Protein AF-A0A937KK72-F1 (afdb_monomer)

Sequence (66 aa):
MTSQLLTPPGDPDMTAMAYEAMPFTELLGVVIDHCDDHTLTGRVAWGSTMCTVNGNLHGGFLMAVA

Foldseek 3Di:
DDPDPDDDQADPVVQVVCCVVPVVCVVQQWGWRDDDPPDTDTDGDQDQVQADPPSHGDPVSVVVVD

pLDDT: mean 87.14, std 14.83, range [37.44, 97.38]

Structure (mmCIF, N/CA/C/O backbone):
data_AF-A0A937KK72-F1
#
_entry.id   AF-A0A937KK72-F1
#
loop_
_atom_site.group_PDB
_atom_site.id
_atom_site.type_symbol
_atom_site.label_atom_id
_atom_site.label_alt_id
_atom_site.label_comp_id
_atom_site.label_asym_id
_atom_site.label_entity_id
_atom_site.label_seq_id
_atom_site.pdbx_PDB_ins_code
_atom_site.Cartn_x
_atom_site.Cartn_y
_atom_site.Cartn_z
_atom_site.occupancy
_atom_site.B_iso_or_equiv
_atom_site.auth_seq_id
_atom_site.auth_comp_id
_atom_site.auth_asym_id
_atom_site.auth_atom_id
_atom_s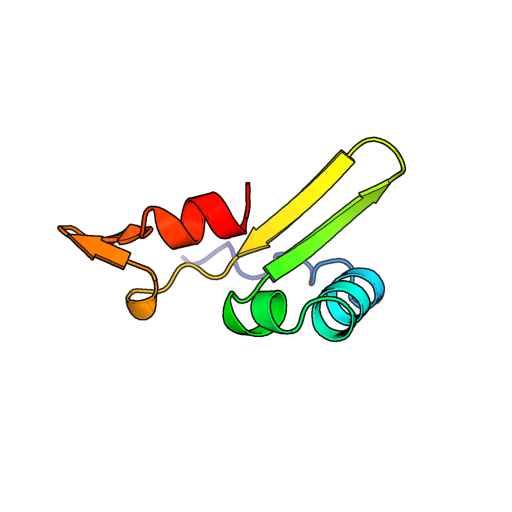ite.pdbx_PDB_model_num
ATOM 1 N N . MET A 1 1 ? -20.034 -19.805 0.366 1.00 37.44 1 MET A N 1
ATOM 2 C CA . MET A 1 1 ? -19.140 -20.743 -0.340 1.00 37.44 1 MET A CA 1
ATOM 3 C C . MET A 1 1 ? -17.971 -19.914 -0.841 1.00 37.44 1 MET A C 1
ATOM 5 O O . MET A 1 1 ? -18.115 -19.140 -1.775 1.00 37.44 1 MET A O 1
ATOM 9 N N . THR A 1 2 ? -16.912 -19.913 -0.041 1.00 45.91 2 THR A N 1
ATOM 10 C CA . THR A 1 2 ? -15.804 -18.954 -0.031 1.00 45.91 2 THR A CA 1
ATOM 11 C C . THR A 1 2 ? -14.858 -19.243 -1.191 1.00 45.91 2 THR A C 1
ATOM 13 O O . THR A 1 2 ? -14.257 -20.310 -1.220 1.00 45.91 2 THR A O 1
ATOM 16 N N . SER A 1 3 ? -14.731 -18.323 -2.147 1.00 49.22 3 SER A N 1
ATOM 17 C CA . SER A 1 3 ? -13.809 -18.475 -3.279 1.00 49.22 3 SER A CA 1
ATOM 18 C C . SER A 1 3 ? -13.156 -17.137 -3.634 1.00 49.22 3 SER A C 1
ATOM 20 O O . SER A 1 3 ? -13.487 -16.535 -4.648 1.00 49.22 3 SER A O 1
ATOM 22 N N . GLN A 1 4 ? -12.242 -16.672 -2.777 1.00 45.88 4 GLN A N 1
ATOM 23 C CA . GLN A 1 4 ? -11.179 -15.709 -3.130 1.00 45.88 4 GLN A CA 1
ATOM 24 C C . GLN A 1 4 ? -9.868 -15.956 -2.353 1.00 45.88 4 GLN A C 1
ATOM 26 O O . GLN A 1 4 ? -8.967 -15.124 -2.346 1.00 45.88 4 GLN A O 1
ATOM 31 N N . LEU A 1 5 ? -9.720 -17.119 -1.711 1.00 54.84 5 LEU A N 1
ATOM 32 C CA . LEU A 1 5 ? -8.426 -17.546 -1.183 1.00 54.84 5 LEU A CA 1
ATOM 33 C C . LEU A 1 5 ? -7.603 -18.091 -2.349 1.00 54.84 5 LEU A C 1
ATOM 35 O O . LEU A 1 5 ? -7.816 -19.235 -2.732 1.00 54.84 5 LEU A O 1
ATOM 39 N N . LEU A 1 6 ? -6.760 -17.233 -2.930 1.00 52.06 6 LEU A N 1
ATOM 40 C CA . LEU A 1 6 ? -5.474 -17.505 -3.602 1.00 52.06 6 LEU A CA 1
ATOM 41 C C . LEU A 1 6 ? -5.143 -16.315 -4.518 1.00 52.06 6 LEU A C 1
ATOM 43 O O . LEU A 1 6 ? -4.993 -16.469 -5.729 1.00 52.06 6 LEU A O 1
ATOM 47 N N . THR A 1 7 ? -5.040 -15.103 -3.964 1.00 52.38 7 THR A N 1
ATOM 48 C CA . THR A 1 7 ? -4.207 -14.114 -4.654 1.00 52.38 7 THR A CA 1
ATOM 49 C C . THR A 1 7 ? -2.765 -14.578 -4.474 1.00 52.38 7 THR A C 1
ATOM 51 O O . THR A 1 7 ? -2.388 -14.851 -3.329 1.00 52.38 7 THR A 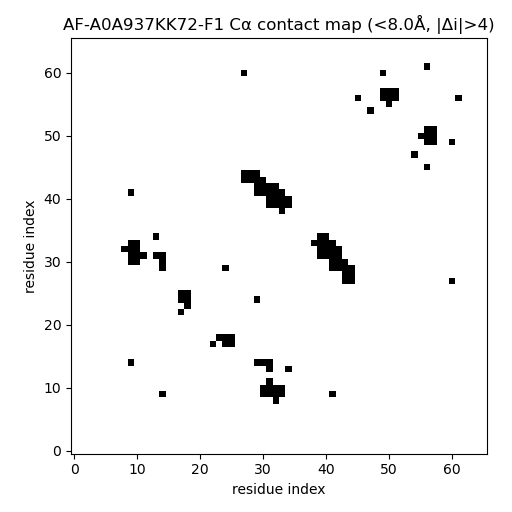O 1
ATOM 54 N N . PRO A 1 8 ? -1.970 -14.721 -5.547 1.00 54.56 8 PRO A N 1
ATOM 55 C CA . PRO A 1 8 ? -0.557 -15.028 -5.403 1.00 54.56 8 PRO A CA 1
ATOM 56 C C . PRO A 1 8 ? 0.089 -14.005 -4.456 1.00 54.56 8 PRO A C 1
ATOM 58 O O . PRO A 1 8 ? -0.367 -12.849 -4.413 1.00 54.56 8 PRO A O 1
ATOM 61 N N . PRO A 1 9 ? 1.111 -14.400 -3.676 1.00 70.75 9 PRO A N 1
ATOM 62 C CA . PRO A 1 9 ? 1.957 -13.400 -3.040 1.00 70.75 9 PRO A CA 1
ATOM 63 C C . PRO A 1 9 ? 2.458 -12.463 -4.148 1.00 70.75 9 PRO A C 1
ATOM 65 O O . PRO A 1 9 ? 2.745 -12.933 -5.252 1.00 70.75 9 PRO A O 1
ATOM 68 N N . GLY A 1 10 ? 2.473 -11.153 -3.887 1.00 86.62 10 GLY A N 1
ATOM 69 C CA . GLY A 1 10 ? 3.084 -10.197 -4.812 1.00 86.62 10 GLY A CA 1
ATOM 70 C C . GLY A 1 10 ? 4.559 -10.528 -5.054 1.00 86.62 10 GLY A C 1
ATOM 71 O O . GLY A 1 10 ? 5.080 -11.503 -4.510 1.00 86.62 10 GLY A O 1
ATOM 72 N N . ASP A 1 11 ? 5.246 -9.716 -5.847 1.00 94.25 11 ASP A N 1
ATOM 73 C CA . ASP A 1 11 ? 6.684 -9.849 -6.054 1.00 94.25 11 ASP A CA 1
ATOM 74 C C . ASP A 1 11 ? 7.417 -9.718 -4.699 1.00 94.25 11 ASP A C 1
ATOM 76 O O . ASP A 1 11 ? 7.407 -8.638 -4.088 1.00 94.25 11 ASP A O 1
ATOM 80 N N . PRO A 1 12 ? 8.005 -10.813 -4.177 1.00 92.56 12 PRO A N 1
ATOM 81 C CA . PRO A 1 12 ? 8.569 -10.826 -2.836 1.00 92.56 12 PRO A CA 1
ATOM 82 C C . PRO A 1 12 ? 9.858 -10.008 -2.755 1.00 92.56 12 PRO A C 1
ATOM 84 O O . PRO A 1 12 ? 10.098 -9.379 -1.726 1.00 92.56 12 PRO A O 1
ATOM 87 N N . ASP A 1 13 ? 10.647 -9.973 -3.828 1.00 94.81 13 ASP A N 1
ATOM 88 C CA . ASP A 1 13 ? 11.927 -9.270 -3.860 1.00 94.81 13 ASP A CA 1
ATOM 89 C C . ASP A 1 13 ? 11.684 -7.762 -3.953 1.00 94.81 13 ASP A C 1
ATOM 91 O O . ASP A 1 13 ? 12.262 -6.985 -3.192 1.00 94.81 13 ASP A O 1
ATOM 95 N N . MET A 1 14 ? 10.743 -7.341 -4.802 1.00 95.50 14 MET A N 1
ATOM 96 C CA . MET A 1 14 ? 10.354 -5.933 -4.904 1.00 95.50 14 MET A CA 1
ATOM 97 C C . MET A 1 14 ? 9.647 -5.433 -3.644 1.00 95.50 14 MET A C 1
ATOM 99 O O . MET A 1 14 ? 9.870 -4.298 -3.221 1.00 95.50 14 MET A O 1
ATOM 103 N N . THR A 1 15 ? 8.822 -6.271 -3.014 1.00 95.44 15 THR A N 1
ATOM 104 C CA . THR A 1 15 ? 8.188 -5.930 -1.735 1.00 95.44 15 THR A CA 1
ATOM 105 C C . THR A 1 15 ? 9.234 -5.797 -0.624 1.00 95.44 15 THR A C 1
ATOM 107 O O . THR A 1 15 ? 9.213 -4.815 0.115 1.00 95.44 15 THR A O 1
ATOM 110 N N . ALA A 1 16 ? 10.196 -6.723 -0.537 1.00 95.69 16 ALA A N 1
ATOM 111 C CA . ALA A 1 16 ? 11.291 -6.638 0.430 1.00 95.69 16 ALA A CA 1
ATOM 112 C C . ALA A 1 16 ? 12.154 -5.387 0.209 1.00 95.69 16 ALA A C 1
ATOM 114 O O . ALA A 1 16 ? 12.468 -4.680 1.166 1.00 95.69 16 ALA A O 1
ATOM 115 N N . MET A 1 17 ? 12.464 -5.061 -1.048 1.00 95.69 17 MET A N 1
ATOM 116 C CA . MET A 1 17 ? 13.174 -3.833 -1.397 1.00 95.69 17 MET A CA 1
ATOM 117 C C . MET A 1 17 ? 12.384 -2.586 -0.970 1.00 95.69 17 MET A C 1
ATOM 119 O O . MET A 1 17 ? 12.972 -1.649 -0.434 1.00 95.69 17 MET A O 1
ATOM 123 N N . ALA A 1 18 ? 11.061 -2.556 -1.169 1.00 94.50 18 ALA A N 1
ATOM 124 C CA . ALA A 1 18 ? 10.222 -1.441 -0.729 1.00 94.50 18 ALA A CA 1
ATOM 125 C C . ALA A 1 18 ? 10.261 -1.265 0.799 1.00 94.50 18 ALA A C 1
ATOM 127 O O . ALA A 1 18 ? 10.387 -0.136 1.280 1.00 94.50 18 ALA A O 1
ATOM 128 N N . TYR A 1 19 ? 10.221 -2.367 1.553 1.00 95.56 19 TYR A N 1
ATOM 129 C CA . TYR A 1 19 ? 10.329 -2.350 3.014 1.00 95.56 19 TYR A CA 1
ATOM 130 C C . TYR A 1 19 ? 11.700 -1.855 3.482 1.00 95.56 19 TYR A C 1
ATOM 132 O O . TYR A 1 19 ? 11.778 -1.047 4.403 1.00 95.56 19 TYR A O 1
ATOM 140 N N . GLU A 1 20 ? 12.780 -2.284 2.830 1.00 97.38 20 GLU A N 1
ATOM 141 C CA . GLU A 1 20 ? 14.138 -1.844 3.159 1.00 97.38 20 GLU A CA 1
ATOM 142 C C . GLU A 1 20 ? 14.354 -0.358 2.837 1.00 97.38 20 GLU A C 1
ATOM 144 O O . GLU A 1 20 ? 14.853 0.401 3.670 1.00 97.38 20 GLU A O 1
ATOM 149 N N . ALA A 1 21 ? 13.945 0.077 1.642 1.00 96.75 21 ALA A N 1
ATOM 150 C CA . ALA A 1 21 ? 14.137 1.448 1.180 1.00 96.75 21 ALA A CA 1
ATOM 151 C C . ALA A 1 21 ? 13.217 2.446 1.901 1.00 96.75 21 ALA A C 1
ATOM 153 O O . ALA A 1 21 ? 13.599 3.593 2.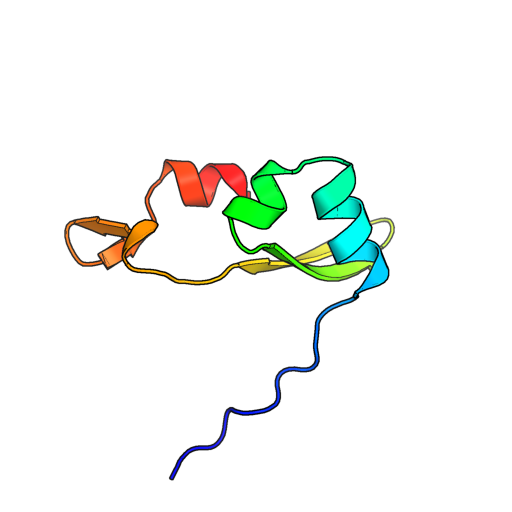141 1.00 96.75 21 ALA A O 1
ATOM 154 N N . MET A 1 22 ? 12.000 2.020 2.247 1.00 95.25 22 MET A N 1
ATOM 155 C CA . MET A 1 22 ? 11.008 2.834 2.936 1.00 95.25 22 MET A CA 1
ATOM 156 C C . MET A 1 22 ? 10.242 1.976 3.954 1.00 95.25 22 MET A C 1
ATOM 158 O O . MET A 1 22 ? 9.130 1.543 3.655 1.00 95.25 22 MET A O 1
ATOM 162 N N . PRO A 1 23 ? 10.749 1.804 5.193 1.00 95.25 23 PRO A N 1
ATOM 163 C CA . PRO A 1 23 ? 10.115 0.967 6.227 1.00 95.25 23 PRO A CA 1
ATOM 164 C C . PRO A 1 23 ? 8.664 1.333 6.554 1.00 95.25 23 PRO A C 1
ATOM 166 O O . PRO A 1 23 ? 7.892 0.527 7.066 1.00 95.25 23 PRO A O 1
ATOM 169 N N . PHE A 1 24 ? 8.253 2.559 6.226 1.00 93.19 24 PHE A N 1
ATOM 170 C CA . PHE A 1 24 ? 6.859 2.968 6.317 1.00 93.19 24 PHE A CA 1
ATOM 171 C C . PHE A 1 24 ? 5.923 2.103 5.451 1.00 93.19 24 PHE A C 1
ATOM 173 O O . PHE A 1 24 ? 4.790 1.860 5.849 1.00 93.19 24 PHE A O 1
ATOM 180 N N . THR A 1 25 ? 6.388 1.577 4.316 1.00 93.44 25 THR A N 1
ATOM 181 C CA . THR A 1 25 ? 5.608 0.673 3.452 1.00 93.44 25 THR A CA 1
ATOM 182 C C . THR A 1 25 ? 5.252 -0.644 4.138 1.00 93.44 25 THR A C 1
ATOM 184 O O . THR A 1 25 ? 4.142 -1.138 3.945 1.00 93.44 25 THR A O 1
ATOM 187 N N . GLU A 1 26 ? 6.128 -1.165 5.001 1.00 93.12 26 GLU A N 1
ATOM 188 C CA . GLU A 1 26 ? 5.848 -2.349 5.818 1.00 93.12 26 GLU A CA 1
ATOM 189 C C . GLU A 1 26 ? 4.734 -2.056 6.831 1.00 93.12 26 GLU A C 1
ATOM 191 O O . GLU A 1 26 ? 3.783 -2.827 6.956 1.00 93.12 26 GLU A O 1
ATOM 196 N N . LEU A 1 27 ? 4.781 -0.888 7.486 1.00 89.75 27 LEU A N 1
ATOM 197 C CA . LEU A 1 27 ? 3.729 -0.451 8.410 1.00 89.75 27 LEU A CA 1
ATOM 198 C C . LEU A 1 27 ? 2.367 -0.294 7.713 1.00 89.75 27 LEU A C 1
ATOM 200 O O . LEU A 1 27 ? 1.327 -0.584 8.306 1.00 89.75 27 LEU A O 1
ATOM 204 N N . LEU A 1 28 ? 2.367 0.167 6.461 1.00 91.25 28 LEU A N 1
ATOM 205 C CA . LEU A 1 28 ? 1.161 0.288 5.640 1.00 91.25 28 LEU A CA 1
ATOM 206 C C . LEU A 1 28 ? 0.694 -1.054 5.045 1.00 91.25 28 LEU A C 1
ATOM 208 O O . LEU A 1 28 ? -0.415 -1.127 4.511 1.00 91.25 28 LEU A O 1
ATOM 212 N N . GLY A 1 29 ? 1.507 -2.110 5.145 1.00 91.19 29 GLY A N 1
ATOM 213 C CA . GLY A 1 29 ? 1.222 -3.423 4.570 1.00 91.19 29 GLY A CA 1
ATOM 214 C C . GLY A 1 29 ? 1.201 -3.408 3.042 1.00 91.19 29 GLY A C 1
ATOM 215 O O . GLY A 1 29 ? 0.324 -4.035 2.443 1.00 91.19 29 GLY A O 1
ATOM 216 N N . VAL A 1 30 ? 2.103 -2.640 2.422 1.00 93.31 30 VAL A N 1
ATOM 217 C CA . VAL A 1 30 ? 2.249 -2.555 0.963 1.00 93.31 30 VAL A CA 1
ATOM 218 C C . VAL A 1 30 ? 2.784 -3.868 0.411 1.00 93.31 30 VAL A C 1
ATOM 220 O O . VAL A 1 30 ? 3.793 -4.379 0.867 1.00 93.31 30 VAL A O 1
ATOM 223 N N . VAL A 1 31 ? 2.141 -4.380 -0.628 1.00 94.81 31 VAL A N 1
ATOM 224 C CA . VAL A 1 31 ? 2.608 -5.529 -1.402 1.00 94.81 31 VAL A CA 1
ATOM 225 C C . VAL A 1 31 ? 2.720 -5.093 -2.851 1.00 94.81 31 VAL A C 1
ATOM 227 O O . VAL A 1 31 ? 1.737 -4.625 -3.428 1.00 94.81 31 VAL A O 1
ATOM 230 N N . ILE A 1 32 ? 3.905 -5.234 -3.437 1.00 95.12 32 ILE A N 1
ATOM 231 C CA . ILE A 1 32 ? 4.130 -4.918 -4.848 1.00 95.12 32 ILE A CA 1
ATOM 232 C C . ILE A 1 32 ? 3.711 -6.123 -5.682 1.00 95.12 32 ILE A C 1
ATOM 234 O O . ILE A 1 32 ? 4.154 -7.233 -5.421 1.00 95.12 32 ILE A O 1
ATOM 238 N N . ASP A 1 33 ? 2.851 -5.919 -6.676 1.00 94.56 33 ASP A N 1
ATOM 239 C CA . ASP A 1 33 ? 2.391 -6.985 -7.574 1.00 94.56 33 ASP A CA 1
ATOM 240 C C . ASP A 1 33 ? 3.195 -7.017 -8.877 1.00 94.56 33 ASP A C 1
ATOM 242 O O . ASP A 1 33 ? 3.479 -8.090 -9.401 1.00 94.56 33 ASP A O 1
ATOM 246 N N . HIS A 1 34 ? 3.549 -5.842 -9.400 1.00 92.81 34 HIS A N 1
ATOM 247 C CA . HIS A 1 34 ? 4.313 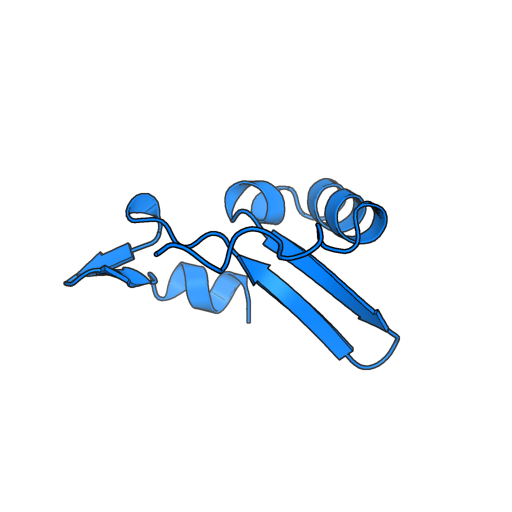-5.682 -10.637 1.00 92.81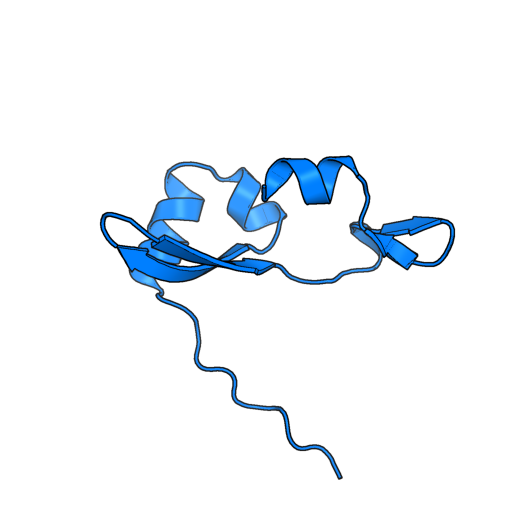 34 HIS A CA 1
ATOM 248 C C . HIS A 1 34 ? 5.042 -4.343 -10.628 1.00 92.81 34 HIS A C 1
ATOM 250 O O . HIS A 1 34 ? 4.466 -3.340 -10.205 1.00 92.81 34 HIS A O 1
ATOM 256 N N . CYS A 1 35 ? 6.277 -4.329 -11.120 1.00 93.25 35 CYS A N 1
ATOM 257 C CA . CYS A 1 35 ? 7.089 -3.133 -11.292 1.00 93.25 35 CYS A CA 1
ATOM 258 C C . CYS A 1 35 ? 7.886 -3.249 -12.594 1.00 93.25 35 CYS A C 1
ATOM 260 O O . CYS A 1 35 ? 8.640 -4.203 -12.779 1.00 93.25 35 CYS A O 1
ATOM 262 N N . ASP A 1 36 ? 7.733 -2.271 -13.476 1.00 93.06 36 ASP A N 1
ATOM 263 C CA . ASP A 1 36 ? 8.602 -2.057 -14.628 1.00 93.06 36 ASP A CA 1
ATOM 264 C C . ASP A 1 36 ? 8.946 -0.566 -14.770 1.00 93.06 36 ASP A C 1
ATOM 266 O O . ASP A 1 36 ? 8.586 0.258 -13.926 1.00 93.06 36 ASP A O 1
ATOM 270 N N . ASP A 1 37 ? 9.640 -0.211 -15.850 1.00 95.88 37 ASP A N 1
ATOM 271 C CA . ASP A 1 37 ? 10.108 1.154 -16.118 1.00 95.88 37 ASP A CA 1
ATOM 272 C C . ASP A 1 37 ? 8.978 2.198 -16.272 1.00 95.88 37 ASP A C 1
ATOM 274 O O . ASP A 1 37 ? 9.240 3.404 -16.322 1.00 95.88 37 ASP A O 1
ATOM 278 N N . HIS A 1 38 ? 7.718 1.770 -16.381 1.00 96.62 38 HIS A N 1
ATOM 279 C CA . HIS A 1 38 ? 6.563 2.628 -16.645 1.00 96.62 38 HIS A CA 1
ATOM 280 C C . HIS A 1 38 ? 5.416 2.452 -15.651 1.00 96.62 38 HIS A C 1
ATOM 282 O O . HIS A 1 38 ? 4.636 3.385 -15.455 1.00 96.62 38 HIS A O 1
ATOM 288 N N . THR A 1 39 ? 5.279 1.269 -15.059 1.00 94.50 39 THR A N 1
ATOM 289 C CA . THR A 1 39 ? 4.119 0.890 -14.262 1.00 94.50 39 THR A CA 1
ATOM 290 C C . THR A 1 39 ? 4.552 0.207 -12.978 1.00 94.50 39 THR A C 1
ATOM 292 O O . THR A 1 39 ? 5.256 -0.799 -12.989 1.00 94.50 39 THR A O 1
ATOM 295 N N . LEU A 1 40 ? 4.031 0.717 -11.867 1.00 92.56 40 LEU A N 1
ATOM 296 C CA . LEU A 1 40 ? 4.057 0.058 -10.572 1.00 92.56 40 LEU A CA 1
ATOM 297 C C . LEU A 1 40 ? 2.613 -0.221 -10.160 1.00 92.56 40 LEU A C 1
ATOM 299 O O . LEU A 1 40 ? 1.801 0.699 -10.069 1.00 92.56 40 LEU A O 1
ATOM 303 N N . THR A 1 41 ? 2.289 -1.483 -9.903 1.00 94.62 41 THR A N 1
ATOM 304 C CA . THR A 1 41 ? 1.012 -1.864 -9.293 1.00 94.62 41 THR A CA 1
ATOM 305 C C . THR A 1 41 ? 1.259 -2.639 -8.018 1.00 94.62 41 THR A C 1
ATOM 307 O O . THR A 1 41 ? 2.179 -3.452 -7.933 1.00 94.62 41 THR A O 1
ATOM 310 N N . GLY A 1 42 ? 0.399 -2.416 -7.038 1.00 93.00 42 GLY A N 1
ATOM 311 C CA . GLY A 1 42 ? 0.455 -3.110 -5.771 1.00 93.00 42 GLY A CA 1
ATOM 312 C C . GLY A 1 42 ? -0.846 -2.960 -5.011 1.00 93.00 42 GLY A C 1
ATOM 313 O O . GLY A 1 42 ? -1.829 -2.385 -5.488 1.00 93.00 42 GLY A O 1
ATOM 314 N N . ARG A 1 43 ? -0.840 -3.494 -3.801 1.00 92.44 43 ARG A N 1
ATOM 315 C CA . ARG A 1 43 ? -1.979 -3.512 -2.893 1.00 92.44 43 ARG A CA 1
ATOM 316 C C . ARG A 1 43 ? -1.525 -3.108 -1.506 1.00 92.44 43 ARG A C 1
ATOM 318 O O . ARG A 1 43 ? -0.348 -3.174 -1.172 1.00 92.44 43 ARG A O 1
ATOM 325 N N . VAL A 1 44 ? -2.492 -2.735 -0.685 1.00 91.00 44 VAL A N 1
ATOM 326 C CA . VAL A 1 44 ? -2.291 -2.463 0.736 1.00 91.00 44 VAL A CA 1
ATOM 327 C C . VAL A 1 44 ? -3.340 -3.185 1.559 1.00 91.00 44 VAL A C 1
ATOM 329 O O . VAL A 1 44 ? -4.451 -3.446 1.083 1.00 91.00 44 VAL A O 1
ATOM 332 N N . ALA A 1 45 ? -2.996 -3.515 2.800 1.00 81.12 45 ALA A N 1
ATOM 333 C CA . ALA A 1 45 ? -3.938 -4.129 3.719 1.00 81.12 45 ALA A CA 1
ATOM 334 C C . ALA A 1 45 ? -5.026 -3.121 4.121 1.00 81.12 45 ALA A C 1
ATOM 336 O O . ALA A 1 45 ? -4.759 -2.103 4.760 1.00 81.12 45 ALA A O 1
ATOM 337 N N . TRP A 1 46 ? -6.282 -3.424 3.790 1.00 84.12 46 TRP A N 1
ATOM 338 C CA . TRP A 1 46 ? -7.409 -2.678 4.338 1.00 84.12 46 TRP A CA 1
ATOM 339 C C . TRP A 1 46 ? -7.630 -3.091 5.793 1.00 84.12 46 TRP A C 1
ATOM 341 O O . TRP A 1 46 ? -7.920 -4.252 6.081 1.00 84.12 46 TRP A O 1
ATOM 351 N N . GLY A 1 47 ? -7.538 -2.137 6.717 1.00 86.00 47 GLY A N 1
ATOM 352 C CA . GLY A 1 47 ? -7.728 -2.381 8.144 1.00 86.00 47 GLY A CA 1
ATOM 353 C C . GLY A 1 47 ? -8.474 -1.242 8.822 1.00 86.00 47 GLY A C 1
ATOM 354 O O . GLY A 1 47 ? -8.337 -0.080 8.443 1.00 86.00 47 GLY A O 1
ATOM 355 N N . SER A 1 48 ? -9.250 -1.563 9.860 1.00 90.12 48 SER A N 1
ATOM 356 C CA . SER A 1 48 ? -9.982 -0.564 10.653 1.00 90.12 48 SER A CA 1
ATOM 357 C C . SER A 1 48 ? -9.05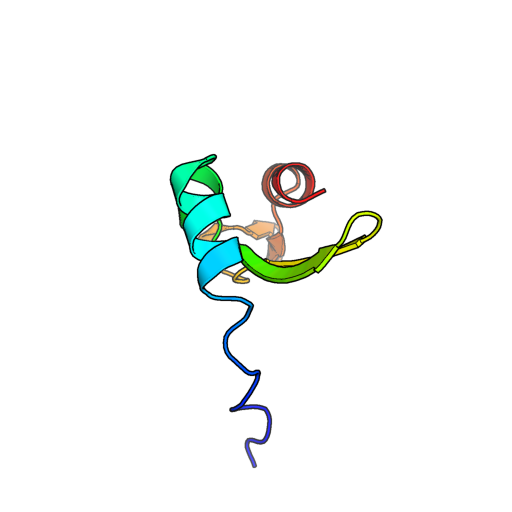8 0.472 11.302 1.00 90.12 48 SER A C 1
ATOM 359 O O . SER A 1 48 ? -9.466 1.613 11.488 1.00 90.12 48 SER A O 1
ATOM 361 N N . THR A 1 49 ? -7.805 0.106 11.581 1.00 89.00 49 THR A N 1
ATOM 362 C CA . THR A 1 49 ? -6.756 0.997 12.102 1.00 89.00 49 THR A CA 1
ATOM 363 C C . THR A 1 49 ? -6.298 2.061 11.104 1.00 89.00 49 THR A C 1
ATOM 365 O O . THR A 1 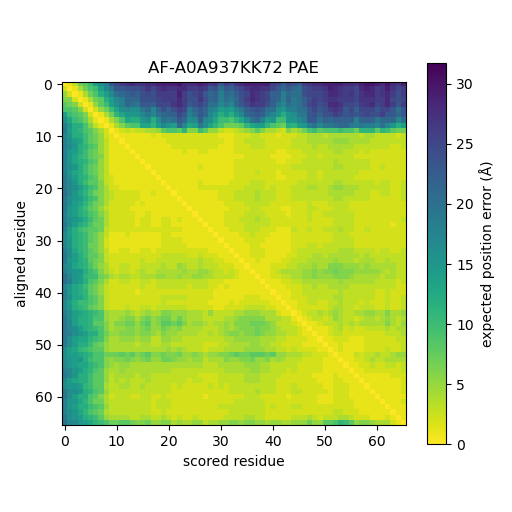49 ? -5.763 3.081 11.521 1.00 89.00 49 THR A O 1
ATOM 368 N N . MET A 1 50 ? -6.533 1.848 9.805 1.00 90.94 50 MET A N 1
ATOM 369 C CA . MET A 1 50 ? -6.207 2.791 8.728 1.00 90.94 50 MET A CA 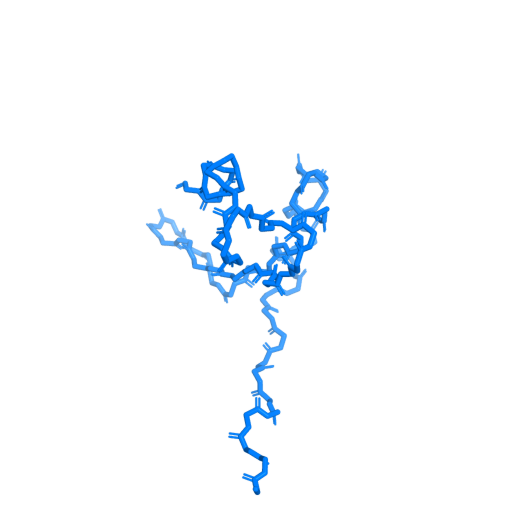1
ATOM 370 C C . MET A 1 50 ? -7.425 3.613 8.281 1.00 90.94 50 MET A C 1
ATOM 372 O O . MET A 1 50 ? -7.336 4.411 7.346 1.00 90.94 50 MET A O 1
ATOM 376 N N . CYS A 1 51 ? -8.577 3.417 8.925 1.00 93.94 51 CYS A N 1
ATOM 377 C CA . CYS A 1 51 ? -9.833 4.066 8.577 1.00 93.94 51 CYS A CA 1
ATOM 378 C C . CYS A 1 51 ? -10.143 5.281 9.468 1.00 93.94 51 CYS A C 1
ATOM 380 O O . CYS A 1 51 ? -9.633 5.442 10.573 1.00 93.94 51 CYS A O 1
ATOM 382 N N . THR A 1 52 ? -11.042 6.125 8.975 1.00 93.88 52 THR A N 1
ATOM 383 C CA . THR A 1 52 ? -11.658 7.270 9.649 1.00 93.88 52 THR A CA 1
ATOM 384 C C . THR A 1 52 ? -13.165 7.031 9.782 1.00 93.88 52 THR A C 1
ATOM 386 O O . THR A 1 52 ? -13.624 5.888 9.876 1.00 93.88 52 THR A O 1
ATOM 389 N N . VAL A 1 53 ? -13.961 8.103 9.806 1.00 94.31 53 VAL A N 1
ATOM 390 C CA . VAL A 1 53 ? -15.416 8.045 9.935 1.00 94.31 53 VAL A CA 1
ATOM 391 C C . VAL A 1 53 ? -16.034 7.119 8.882 1.00 94.31 53 VAL A C 1
ATOM 393 O O . VAL A 1 53 ? -15.660 7.131 7.706 1.00 94.31 53 VAL A O 1
ATOM 396 N N . ASN A 1 54 ? -16.993 6.304 9.323 1.00 92.81 54 ASN A N 1
ATOM 397 C CA . ASN A 1 54 ? -17.713 5.321 8.507 1.00 92.81 54 ASN A CA 1
ATOM 398 C C . ASN A 1 54 ? -16.837 4.242 7.843 1.00 92.81 54 ASN A C 1
ATOM 400 O O . ASN A 1 54 ? -17.277 3.619 6.882 1.00 92.81 54 ASN A O 1
ATOM 404 N N . GLY A 1 55 ? -15.616 4.000 8.334 1.00 92.06 55 GLY A N 1
ATOM 405 C CA . GLY A 1 55 ? -14.746 2.962 7.775 1.00 92.06 55 GLY A CA 1
ATOM 406 C C . GLY A 1 55 ? -14.060 3.363 6.466 1.00 92.06 55 GLY A C 1
ATOM 407 O O . GLY A 1 55 ? -13.537 2.498 5.772 1.00 92.06 55 GLY A O 1
ATOM 408 N N . ASN A 1 56 ? -14.052 4.654 6.120 1.00 92.94 56 ASN A N 1
ATOM 409 C CA . ASN A 1 56 ? -13.315 5.152 4.958 1.00 92.94 56 ASN A CA 1
ATOM 410 C C . ASN A 1 56 ? -11.823 5.236 5.273 1.00 92.94 56 ASN A C 1
ATOM 412 O O . ASN A 1 56 ? -11.470 5.744 6.336 1.00 92.94 56 ASN A O 1
ATOM 416 N N . LEU A 1 57 ? -10.948 4.822 4.354 1.00 92.88 57 LEU A N 1
ATOM 417 C CA . LEU A 1 57 ? -9.501 4.983 4.528 1.00 92.88 57 LEU A CA 1
ATOM 418 C C . LEU A 1 57 ? -9.138 6.439 4.846 1.00 92.88 57 LEU A C 1
ATOM 420 O O . LEU A 1 57 ? -9.677 7.380 4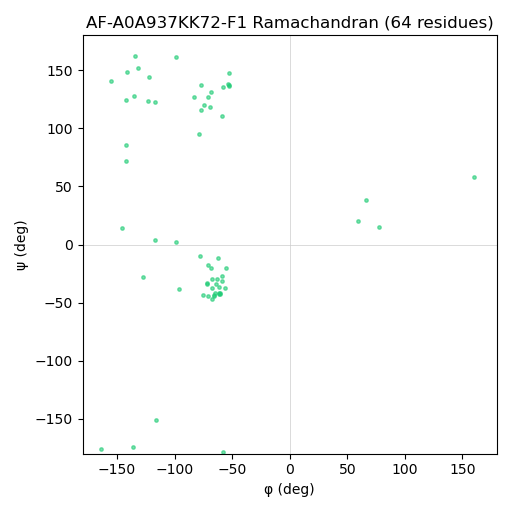.260 1.00 92.88 57 LEU A O 1
ATOM 424 N N . HIS A 1 58 ? -8.232 6.620 5.803 1.00 95.06 58 HIS A N 1
ATOM 425 C CA . HIS A 1 58 ? -7.727 7.930 6.181 1.00 95.06 58 HIS A CA 1
ATOM 426 C C . HIS A 1 58 ? -7.099 8.618 4.962 1.00 95.06 58 HIS A C 1
ATOM 428 O O . HIS A 1 58 ? -6.318 8.006 4.237 1.00 95.06 58 HIS A O 1
ATOM 434 N N . GLY A 1 59 ? -7.378 9.907 4.746 1.00 94.44 59 GLY A N 1
ATOM 435 C CA . GLY A 1 59 ? -6.836 10.635 3.590 1.00 94.44 59 GLY A CA 1
ATOM 436 C C . GLY A 1 59 ? -5.304 10.598 3.528 1.00 94.44 59 GLY A C 1
ATOM 437 O O . GLY A 1 59 ? -4.729 10.401 2.468 1.00 94.44 59 GLY A O 1
ATOM 438 N N . GLY A 1 60 ? -4.636 10.678 4.681 1.00 93.56 60 GLY A N 1
ATOM 439 C CA . GLY A 1 60 ? -3.183 10.490 4.787 1.00 93.56 60 GLY A CA 1
ATOM 440 C C . GLY A 1 60 ? -2.685 9.095 4.398 1.00 93.56 60 GLY A C 1
ATOM 441 O O . GLY A 1 60 ? -1.581 8.987 3.887 1.00 93.56 60 GLY A O 1
ATOM 442 N N . PHE A 1 61 ? -3.493 8.046 4.582 1.00 93.75 61 PHE A N 1
ATOM 443 C CA . PHE A 1 61 ? -3.153 6.705 4.103 1.00 93.75 61 PHE A CA 1
ATOM 444 C C . PHE A 1 61 ? -3.237 6.646 2.575 1.00 93.75 61 PHE A C 1
ATOM 446 O O . PHE A 1 61 ? -2.313 6.163 1.937 1.00 93.75 61 PHE A O 1
ATOM 453 N N . LEU A 1 62 ? -4.295 7.218 1.986 1.00 92.56 62 LEU A N 1
ATOM 454 C CA . LEU A 1 62 ? -4.432 7.322 0.529 1.00 92.56 62 LEU A CA 1
ATOM 455 C C . LEU A 1 62 ? -3.294 8.137 -0.098 1.00 92.56 62 LEU A C 1
ATOM 457 O O . LEU A 1 62 ? -2.750 7.733 -1.114 1.00 92.56 62 LEU A O 1
ATOM 461 N N . MET A 1 63 ? -2.906 9.255 0.522 1.00 94.50 63 MET A N 1
ATOM 462 C CA . MET A 1 63 ? -1.780 10.068 0.048 1.00 94.50 63 MET A CA 1
ATOM 463 C C . MET A 1 63 ? -0.432 9.358 0.183 1.00 94.50 63 MET A C 1
ATOM 465 O O . MET A 1 63 ? 0.465 9.630 -0.600 1.00 94.50 63 MET A O 1
ATOM 469 N N . ALA A 1 64 ? -0.272 8.467 1.163 1.00 91.62 64 ALA A N 1
ATOM 470 C CA . ALA A 1 64 ? 0.971 7.723 1.342 1.00 91.62 64 ALA A CA 1
ATOM 471 C C . ALA A 1 64 ? 1.210 6.656 0.261 1.00 91.62 64 ALA A C 1
ATOM 473 O O . ALA A 1 64 ? 2.335 6.182 0.129 1.00 91.62 64 ALA A O 1
ATOM 474 N N . VAL A 1 65 ? 0.164 6.264 -0.475 1.00 89.62 65 VAL A N 1
ATOM 475 C CA . VAL A 1 65 ? 0.207 5.200 -1.496 1.00 89.62 65 VAL A CA 1
ATOM 476 C C . VAL A 1 65 ? -0.105 5.709 -2.908 1.00 89.62 65 VAL A C 1
ATOM 478 O O . VAL A 1 65 ? -0.226 4.899 -3.825 1.00 89.62 65 VAL A O 1
ATOM 481 N N . ALA A 1 66 ? -0.299 7.021 -3.061 1.00 84.31 66 ALA A N 1
ATOM 482 C CA . ALA A 1 66 ? -0.545 7.694 -4.336 1.00 84.31 66 ALA A CA 1
ATOM 483 C C . ALA A 1 66 ? 0.773 8.033 -5.038 1.00 84.31 66 ALA A C 1
ATOM 485 O O . ALA A 1 66 ? 0.797 7.919 -6.283 1.00 84.31 66 ALA A O 1
#

Secondary structure (DSSP, 8-state):
------PPP--HHHHHHHHHH-THHHHHTEEEEEE-SS-EEEEE---GGGB-GGGPBPHHHHHHT-

Nearest PDB structures (foldseek):
  3e1e-assembly1_A  TM=8.510E-01  e=9.453E-02  Ruegeria pomeroyi
  4qdb-assembly4_F  TM=6.619E-01  e=7.657E-02  Pseudomonas aeruginosa PAO1
  1sbk-assembly1_A  TM=7.015E-01  e=1.779E-01  Escherichia coli
  7ryc-assembly1_O  TM=2.237E-01  e=7.354E+00  Homo sapiens

Mean predicted aligned error: 5.94 Å

Solvent-accessible surface area (backbone atoms only — not comparable to full-atom values): 4176 Å² total; per-residue (Å²): 136,91,84,76,93,76,73,75,80,45,42,62,68,62,27,49,48,44,31,71,79,38,56,66,38,53,78,52,42,52,38,32,57,47,76,60,100,86,49,77,44,64,50,61,63,88,48,80,89,51,31,46,80,95,70,39,70,28,68,70,57,55,62,74,75,107

Radius of gyration: 13.37 Å; Cα contacts (8 Å, |Δi|>4): 61; chains: 1; bounding box: 33×31×29 Å